Protein AF-A0A4Q2XZ38-F1 (afdb_monomer)

Foldseek 3Di:
DDDDDDDPVLVVVLVVVCVVPVHHSVVVVVVVVVVCPVVVVVVVVVVVCVVPPDDDDDPVRVCVVVVD

Mean predicted aligned error: 5.92 Å

Structure (mmCIF, N/CA/C/O backbone):
data_AF-A0A4Q2XZ38-F1
#
_entry.id   AF-A0A4Q2XZ38-F1
#
loop_
_atom_site.group_PDB
_atom_site.id
_atom_site.type_symbol
_atom_site.label_atom_id
_atom_site.label_alt_id
_atom_site.label_comp_id
_atom_site.label_asym_id
_atom_site.label_entity_id
_atom_site.label_seq_id
_atom_site.pdbx_PDB_ins_code
_atom_site.Cartn_x
_atom_site.Cartn_y
_atom_site.Cartn_z
_atom_site.occupancy
_atom_site.B_iso_or_equiv
_atom_site.auth_seq_id
_atom_site.auth_comp_id
_atom_site.auth_asym_id
_atom_site.auth_atom_id
_atom_site.pdbx_PDB_model_num
ATOM 1 N N . MET A 1 1 ? -4.767 14.173 9.134 1.00 71.69 1 MET A N 1
ATOM 2 C CA . MET A 1 1 ? -5.364 12.842 9.384 1.00 71.69 1 MET A CA 1
ATOM 3 C C . MET A 1 1 ? -6.336 12.579 8.245 1.00 71.69 1 MET A C 1
ATOM 5 O O . MET A 1 1 ? -7.175 13.436 8.001 1.00 71.69 1 MET A O 1
ATOM 9 N N . LEU A 1 2 ? -6.161 11.493 7.492 1.00 82.38 2 LEU A N 1
ATOM 10 C CA . LEU A 1 2 ? -7.006 11.170 6.339 1.00 82.38 2 LEU A CA 1
ATOM 11 C C . LEU A 1 2 ? -8.283 10.467 6.826 1.00 82.38 2 LEU A C 1
ATOM 13 O O . LEU A 1 2 ? -8.188 9.463 7.528 1.00 82.38 2 LEU A O 1
ATOM 17 N N . ALA A 1 3 ? -9.457 10.993 6.473 1.00 88.44 3 ALA A N 1
ATOM 18 C CA . ALA A 1 3 ? -10.744 10.379 6.789 1.00 88.44 3 ALA A CA 1
ATOM 19 C C . ALA A 1 3 ? -11.334 9.751 5.522 1.00 88.44 3 ALA A C 1
ATOM 21 O O . ALA A 1 3 ? -11.657 10.461 4.571 1.00 88.44 3 ALA A O 1
ATOM 22 N N . ILE A 1 4 ? -11.470 8.425 5.515 1.00 89.69 4 ILE A N 1
ATOM 23 C CA . ILE A 1 4 ? -12.040 7.667 4.397 1.00 89.69 4 ILE A CA 1
ATOM 24 C C . ILE A 1 4 ? -13.335 6.988 4.830 1.00 89.69 4 ILE A C 1
ATOM 26 O O . ILE A 1 4 ? -13.435 6.470 5.943 1.00 89.69 4 ILE A O 1
ATOM 30 N N . ARG A 1 5 ? -14.338 6.991 3.948 1.00 93.50 5 ARG A N 1
ATOM 31 C CA . ARG A 1 5 ? -15.554 6.198 4.143 1.00 93.50 5 ARG A CA 1
ATOM 32 C C . ARG A 1 5 ? -15.292 4.789 3.637 1.00 93.50 5 ARG A C 1
ATOM 34 O O . ARG A 1 5 ? -14.982 4.608 2.465 1.00 93.50 5 ARG A O 1
ATOM 41 N N . LEU A 1 6 ? -15.425 3.812 4.524 1.00 93.31 6 LEU A N 1
ATOM 42 C CA . LEU A 1 6 ? -15.322 2.398 4.187 1.00 93.31 6 LEU A CA 1
ATOM 43 C C . LEU A 1 6 ? -16.719 1.799 4.078 1.00 93.31 6 LEU A C 1
ATOM 45 O O . LEU A 1 6 ? -17.652 2.260 4.738 1.00 93.31 6 LEU A O 1
ATOM 49 N N . ASN A 1 7 ? -16.870 0.768 3.246 1.00 96.75 7 ASN A N 1
ATOM 50 C CA . ASN A 1 7 ? -18.105 -0.001 3.272 1.00 96.75 7 ASN A CA 1
ATOM 51 C C . ASN A 1 7 ? -18.205 -0.784 4.608 1.00 96.75 7 ASN A C 1
ATOM 53 O O . ASN A 1 7 ? -17.179 -1.075 5.239 1.00 96.75 7 ASN A O 1
ATOM 57 N N . PRO A 1 8 ? -19.420 -1.163 5.042 1.00 97.00 8 PRO A N 1
ATOM 58 C CA . PRO A 1 8 ? -19.604 -1.869 6.314 1.00 97.00 8 PRO A CA 1
ATOM 59 C C . PRO A 1 8 ? -18.855 -3.208 6.397 1.00 97.00 8 PRO A C 1
ATOM 61 O O . PRO A 1 8 ? -18.455 -3.644 7.475 1.00 97.00 8 PRO A O 1
ATOM 64 N N . GLU A 1 9 ? -18.649 -3.873 5.260 1.00 97.62 9 GLU A N 1
ATOM 65 C CA . GLU A 1 9 ? -17.967 -5.165 5.193 1.00 97.62 9 GLU A CA 1
ATOM 66 C C . GLU A 1 9 ? -16.467 -5.055 5.503 1.00 97.62 9 GLU A C 1
ATOM 68 O O . GLU A 1 9 ? -15.948 -5.812 6.326 1.00 97.62 9 GLU A O 1
ATOM 73 N N . ILE A 1 10 ? -15.770 -4.093 4.893 1.00 96.19 10 ILE A N 1
ATOM 74 C CA . ILE A 1 10 ? -14.350 -3.826 5.147 1.00 96.19 10 ILE A CA 1
ATOM 75 C C . ILE A 1 10 ? -14.165 -3.395 6.597 1.00 96.19 10 ILE A C 1
ATOM 77 O O . ILE A 1 10 ? -13.250 -3.879 7.264 1.00 96.19 10 ILE A O 1
ATOM 81 N N . GLU A 1 11 ? -15.049 -2.540 7.116 1.00 95.69 11 GLU A N 1
ATOM 82 C CA . GLU A 1 11 ? -14.964 -2.128 8.514 1.00 95.69 11 GLU A CA 1
ATOM 83 C C . GLU A 1 11 ? -15.088 -3.326 9.467 1.00 95.69 11 GLU A C 1
ATOM 85 O O . GLU A 1 11 ? -14.277 -3.468 10.386 1.00 95.69 11 GLU A O 1
ATOM 90 N N . LYS A 1 12 ? -16.029 -4.240 9.201 1.00 97.56 12 LYS A N 1
ATOM 91 C CA . LYS A 1 12 ? -16.188 -5.475 9.977 1.00 97.56 12 LYS A CA 1
ATOM 92 C C . LYS A 1 12 ? -14.944 -6.364 9.900 1.00 97.56 12 LYS A C 1
ATOM 94 O O . LYS A 1 12 ? -14.506 -6.887 10.925 1.00 97.56 12 LYS A O 1
ATOM 99 N N . ARG A 1 13 ? -14.335 -6.508 8.716 1.00 97.62 13 ARG A N 1
ATOM 100 C CA . ARG A 1 13 ? -13.084 -7.269 8.533 1.00 97.62 13 ARG A CA 1
ATOM 101 C C . ARG A 1 13 ? -11.931 -6.666 9.338 1.00 97.62 13 ARG A C 1
ATOM 103 O O . ARG A 1 13 ? -11.238 -7.403 10.041 1.00 97.62 13 ARG A O 1
ATOM 110 N N . LEU A 1 14 ? -11.757 -5.344 9.284 1.00 96.81 14 LEU A N 1
ATOM 111 C CA . LEU A 1 14 ? -10.740 -4.628 10.061 1.00 96.81 14 LEU A CA 1
ATOM 112 C C . LEU A 1 14 ? -10.977 -4.768 11.566 1.00 96.81 14 LEU A C 1
ATOM 114 O O . LEU A 1 14 ? -10.024 -4.943 12.322 1.00 96.81 14 LEU A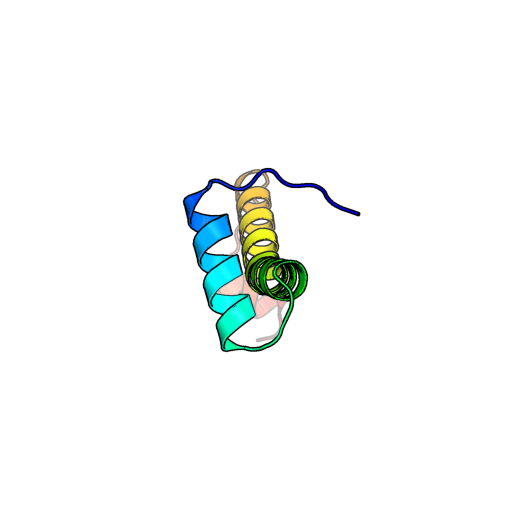 O 1
ATOM 118 N N . GLU A 1 15 ? -12.233 -4.734 12.013 1.00 97.31 15 GLU A N 1
ATOM 119 C CA . GLU A 1 15 ? -12.581 -4.938 13.418 1.00 97.31 15 GLU A CA 1
ATOM 120 C C . GLU A 1 15 ? -12.252 -6.357 13.900 1.00 97.31 15 GLU A C 1
ATOM 122 O O . GLU A 1 15 ? -11.655 -6.528 14.966 1.00 97.31 15 GLU A O 1
ATOM 127 N N . THR A 1 16 ? -12.599 -7.385 13.122 1.00 97.94 16 THR A N 1
ATOM 128 C CA . THR A 1 16 ? -12.247 -8.773 13.444 1.00 97.94 16 THR A CA 1
ATOM 129 C C . THR A 1 16 ? -10.734 -8.966 13.495 1.00 97.94 16 THR A C 1
ATOM 131 O O . THR A 1 16 ? -10.234 -9.608 14.420 1.00 97.94 16 THR A O 1
ATOM 134 N N . LEU A 1 17 ? -9.995 -8.400 12.539 1.00 97.50 17 LEU A N 1
ATOM 135 C CA . LEU A 1 17 ? -8.539 -8.497 12.506 1.00 97.50 17 LEU A CA 1
ATOM 136 C C . LEU A 1 17 ? -7.904 -7.791 13.711 1.00 97.50 17 LEU A C 1
ATOM 138 O O . LEU A 1 17 ? -7.084 -8.383 14.406 1.00 97.50 17 LEU A O 1
ATOM 142 N N . ALA A 1 18 ? -8.356 -6.575 14.020 1.00 97.88 18 ALA A N 1
ATOM 143 C CA . ALA A 1 18 ? -7.934 -5.814 15.192 1.00 97.88 18 ALA A CA 1
ATOM 144 C C . ALA A 1 18 ? -8.108 -6.612 16.498 1.00 97.88 18 ALA A C 1
ATOM 146 O O . ALA A 1 18 ? -7.159 -6.745 17.274 1.00 97.88 18 ALA A O 1
ATOM 147 N N . LYS A 1 19 ? -9.292 -7.213 16.700 1.00 97.88 19 LYS A N 1
ATOM 148 C CA . LYS A 1 19 ? -9.595 -8.063 17.867 1.00 97.88 19 LYS A CA 1
ATOM 149 C C . LYS A 1 19 ? -8.673 -9.280 17.958 1.00 97.88 19 LYS A C 1
ATOM 151 O O . LYS A 1 19 ? -8.238 -9.627 19.049 1.00 97.88 19 LYS A O 1
ATOM 156 N N . ARG A 1 20 ? -8.362 -9.917 16.826 1.00 98.00 20 ARG A N 1
ATOM 157 C CA . ARG A 1 20 ? -7.512 -11.118 16.777 1.00 98.00 20 ARG A CA 1
ATOM 158 C C . ARG A 1 20 ? -6.038 -10.824 17.038 1.00 98.00 20 ARG A C 1
ATOM 160 O O . ARG A 1 20 ? -5.361 -11.663 17.616 1.00 98.00 20 ARG A O 1
ATOM 167 N N . THR A 1 21 ? -5.534 -9.672 16.602 1.00 97.19 21 THR A N 1
ATOM 168 C CA . THR A 1 21 ? -4.100 -9.343 16.692 1.00 97.19 21 THR A CA 1
ATOM 169 C C . THR A 1 21 ? -3.754 -8.417 17.858 1.00 97.19 21 THR A C 1
ATOM 171 O O . THR A 1 21 ? -2.583 -8.093 18.039 1.00 97.19 21 THR A O 1
ATOM 174 N N . GLY A 1 22 ? -4.748 -7.896 18.587 1.00 97.62 22 GLY A N 1
ATOM 175 C CA . GLY A 1 22 ? -4.535 -6.896 19.640 1.00 97.62 22 GLY A CA 1
ATOM 176 C C . GLY A 1 22 ? -4.030 -5.542 19.118 1.00 97.62 22 GLY A C 1
ATOM 177 O O . GLY A 1 22 ? -3.3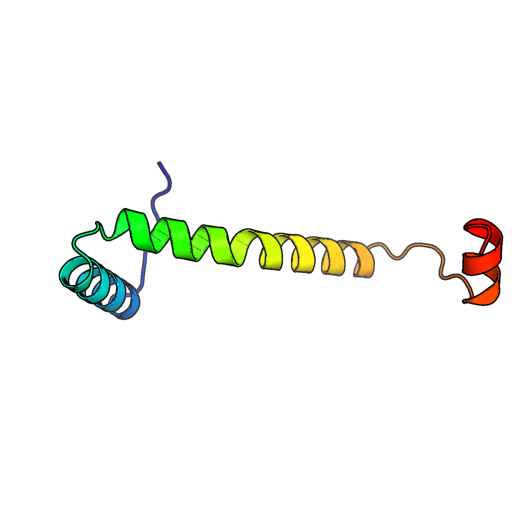67 -4.805 19.844 1.00 97.62 22 GLY A O 1
ATOM 178 N N . ARG A 1 23 ? -4.301 -5.211 17.848 1.00 97.38 23 ARG A N 1
ATOM 179 C CA . ARG A 1 23 ? -3.911 -3.934 17.213 1.00 97.38 23 ARG A CA 1
ATOM 180 C C . ARG A 1 23 ? -5.155 -3.128 16.846 1.00 97.38 23 ARG A C 1
ATOM 182 O O . ARG A 1 23 ? -6.257 -3.660 16.832 1.00 97.38 23 ARG A O 1
ATOM 189 N N . THR A 1 24 ? -5.002 -1.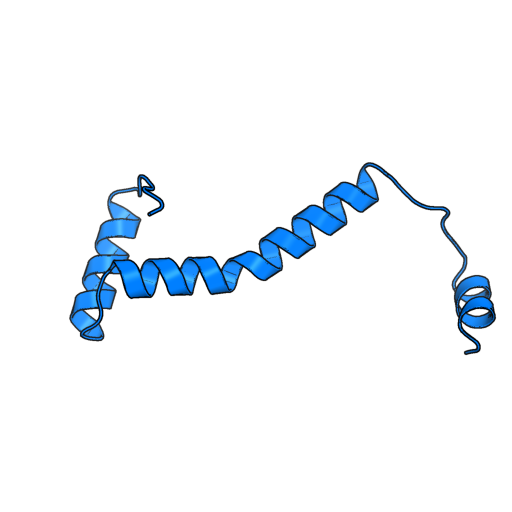838 16.555 1.00 97.12 24 THR A N 1
ATOM 190 C CA . THR A 1 24 ? -6.139 -0.970 16.204 1.00 97.12 24 THR A CA 1
ATOM 191 C C . THR A 1 24 ? -6.590 -1.171 14.755 1.00 97.12 24 THR A C 1
ATOM 193 O O . THR A 1 24 ? -5.802 -1.573 13.899 1.00 97.12 24 THR A O 1
ATOM 196 N N . LYS A 1 25 ? -7.848 -0.817 14.446 1.00 94.56 25 LYS A N 1
ATOM 197 C CA . LYS A 1 25 ? -8.352 -0.773 13.058 1.00 94.56 25 LYS A CA 1
ATOM 198 C C . LYS A 1 25 ? -7.470 0.117 12.171 1.00 94.56 25 LYS A C 1
ATOM 200 O O . LYS A 1 25 ? -7.129 -0.265 11.059 1.00 94.56 25 LYS A O 1
ATOM 205 N N . THR A 1 26 ? -7.055 1.271 12.698 1.00 94.50 26 THR A N 1
ATOM 206 C CA . THR A 1 26 ? -6.202 2.245 12.001 1.00 94.50 26 THR A CA 1
ATOM 207 C C . THR A 1 26 ? -4.826 1.687 11.656 1.00 94.50 26 THR A C 1
ATOM 209 O O . THR A 1 26 ? -4.297 2.028 10.605 1.00 94.50 26 THR A O 1
ATOM 212 N N . PHE A 1 27 ? -4.246 0.838 12.513 1.00 95.62 27 PHE A N 1
ATOM 213 C CA . PHE A 1 27 ? -2.978 0.173 12.214 1.00 95.62 27 PHE A CA 1
ATOM 214 C C . PHE A 1 27 ? -3.118 -0.680 10.951 1.00 95.62 27 PHE A C 1
ATOM 216 O O . PHE A 1 27 ? -2.437 -0.421 9.969 1.00 95.62 27 PHE A O 1
ATOM 223 N N . HIS A 1 28 ? -4.074 -1.609 10.940 1.00 95.69 28 HIS A N 1
ATOM 224 C CA . HIS A 1 28 ? -4.282 -2.516 9.806 1.00 95.69 28 HIS A CA 1
ATOM 225 C C . HIS A 1 28 ? -4.708 -1.795 8.530 1.00 95.69 28 HIS A C 1
ATOM 227 O O . HIS A 1 28 ? -4.253 -2.148 7.451 1.00 95.69 28 HIS A O 1
ATOM 233 N N . ALA A 1 29 ? -5.544 -0.759 8.645 1.00 94.88 29 ALA A N 1
ATOM 234 C CA . ALA A 1 29 ? -5.914 0.062 7.497 1.00 94.88 29 ALA A CA 1
ATOM 235 C C . ALA A 1 29 ? -4.697 0.778 6.893 1.00 94.88 29 ALA A C 1
ATOM 237 O O . ALA A 1 29 ? -4.593 0.875 5.677 1.00 94.88 29 ALA A O 1
ATOM 238 N N . ARG A 1 30 ? -3.770 1.266 7.727 1.00 94.25 30 ARG A N 1
ATOM 239 C CA . ARG A 1 30 ? -2.544 1.908 7.247 1.00 94.25 30 ARG A CA 1
ATOM 240 C C . ARG A 1 30 ? -1.607 0.907 6.582 1.00 94.25 30 ARG A C 1
ATOM 242 O O . ARG A 1 30 ? -1.121 1.216 5.504 1.00 94.25 30 ARG A O 1
ATOM 249 N N . GLU A 1 31 ? -1.372 -0.251 7.197 1.00 95.00 31 GLU A N 1
ATOM 250 C CA . GLU A 1 31 ? -0.514 -1.288 6.604 1.00 95.00 31 GLU A CA 1
ATOM 251 C C . GLU A 1 31 ? -1.057 -1.728 5.238 1.00 95.00 31 GLU A C 1
ATOM 253 O O . GLU A 1 31 ? -0.314 -1.736 4.267 1.00 95.00 31 GLU A O 1
ATOM 258 N N . ALA A 1 32 ? -2.370 -1.966 5.136 1.00 93.56 32 ALA A N 1
ATOM 259 C CA . ALA A 1 32 ? -3.011 -2.341 3.875 1.00 93.56 32 ALA A CA 1
ATOM 260 C C . ALA A 1 32 ? -2.919 -1.247 2.797 1.00 93.56 32 ALA A C 1
ATOM 262 O O . ALA A 1 32 ? -2.859 -1.553 1.613 1.00 93.56 32 ALA A O 1
ATOM 263 N N . ILE A 1 33 ? -2.933 0.033 3.189 1.00 93.81 33 ILE A N 1
ATOM 264 C CA . ILE A 1 33 ? -2.694 1.130 2.245 1.00 93.81 33 ILE A CA 1
ATOM 265 C C . ILE A 1 33 ? -1.237 1.100 1.791 1.00 93.81 33 ILE A C 1
ATOM 267 O O . ILE A 1 33 ? -1.005 1.118 0.591 1.00 93.81 33 ILE A O 1
ATOM 271 N N . LEU A 1 34 ? -0.281 1.043 2.727 1.00 93.62 34 LEU A N 1
ATOM 272 C CA . LEU A 1 34 ? 1.154 1.064 2.426 1.00 93.62 34 LEU A CA 1
ATOM 273 C C . LEU A 1 34 ? 1.557 -0.066 1.477 1.00 93.62 34 LEU A C 1
ATOM 275 O O . LEU A 1 34 ? 2.251 0.200 0.505 1.00 93.62 34 LEU A O 1
ATOM 279 N N . GLU A 1 35 ? 1.054 -1.278 1.712 1.00 92.31 35 GLU A N 1
ATOM 280 C CA . GLU A 1 35 ? 1.291 -2.448 0.857 1.00 92.31 35 GLU A CA 1
ATOM 281 C C . GLU A 1 35 ? 0.808 -2.249 -0.592 1.00 92.31 35 GLU A C 1
ATOM 283 O O . GLU A 1 35 ? 1.290 -2.918 -1.495 1.00 92.31 35 GLU A O 1
ATOM 288 N N . HIS A 1 36 ? -0.124 -1.324 -0.840 1.00 93.44 36 HIS A N 1
ATOM 289 C CA . HIS A 1 36 ? -0.664 -1.052 -2.176 1.00 93.44 36 HIS A CA 1
ATOM 290 C C . HIS A 1 36 ? -0.207 0.275 -2.784 1.00 93.44 36 HIS A C 1
ATOM 292 O O . HIS A 1 36 ? -0.531 0.542 -3.940 1.00 93.44 36 HIS A O 1
ATOM 298 N N . VAL A 1 37 ? 0.503 1.134 -2.044 1.00 95.19 37 VAL A N 1
ATOM 299 C CA . VAL A 1 37 ? 0.954 2.420 -2.601 1.00 95.19 37 VAL A CA 1
ATOM 300 C C . VAL A 1 37 ? 1.943 2.192 -3.740 1.00 95.19 37 VAL A C 1
ATOM 302 O O . VAL A 1 37 ? 1.763 2.800 -4.790 1.00 95.19 37 VAL A O 1
ATOM 305 N N . GLU A 1 38 ? 2.916 1.296 -3.565 1.00 90.81 38 GLU A N 1
ATOM 306 C CA . GLU A 1 38 ? 3.940 1.019 -4.587 1.00 90.81 38 GLU A CA 1
ATOM 307 C C . GLU A 1 38 ? 3.301 0.555 -5.907 1.00 90.81 38 GLU A C 1
ATOM 309 O O . GLU A 1 38 ? 3.545 1.145 -6.958 1.00 90.81 38 GLU A O 1
ATOM 314 N N . ASP A 1 39 ? 2.374 -0.407 -5.847 1.00 94.00 39 ASP A N 1
ATOM 315 C CA . ASP A 1 39 ? 1.646 -0.887 -7.028 1.00 94.00 39 ASP A CA 1
ATOM 316 C C . ASP A 1 39 ? 0.861 0.237 -7.730 1.00 94.00 39 ASP A C 1
ATOM 318 O O . ASP A 1 39 ? 0.801 0.312 -8.961 1.00 94.00 39 ASP A O 1
ATOM 322 N N . LEU A 1 40 ? 0.228 1.128 -6.957 1.00 95.81 40 LEU A N 1
ATOM 323 C CA . LEU A 1 40 ? -0.524 2.257 -7.507 1.00 95.81 40 LEU A CA 1
ATOM 324 C C . LEU A 1 40 ? 0.395 3.278 -8.185 1.00 95.81 40 LEU A C 1
ATOM 326 O O . LEU A 1 40 ? 0.023 3.831 -9.225 1.00 9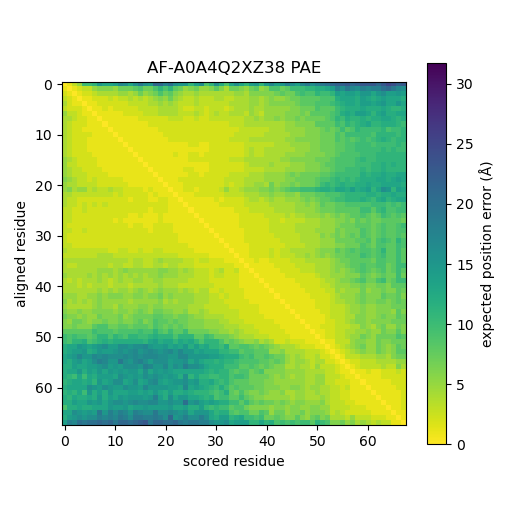5.81 40 LEU A O 1
ATOM 330 N N . GLU A 1 41 ? 1.571 3.529 -7.613 1.00 94.69 41 GLU A N 1
ATOM 331 C CA . GLU A 1 41 ? 2.587 4.409 -8.190 1.00 94.69 41 GLU A CA 1
ATOM 332 C C . GLU A 1 41 ? 3.108 3.840 -9.515 1.00 94.69 41 GLU A C 1
ATOM 334 O O . GLU A 1 41 ? 3.109 4.554 -10.525 1.00 94.69 41 GLU A O 1
ATOM 339 N N . ASP A 1 42 ? 3.417 2.543 -9.557 1.00 94.56 42 ASP A N 1
ATOM 340 C CA . ASP A 1 42 ? 3.874 1.841 -10.760 1.00 94.56 42 ASP A CA 1
ATOM 341 C C . ASP A 1 42 ? 2.826 1.862 -11.878 1.00 94.56 42 ASP A C 1
ATOM 343 O O . ASP A 1 42 ? 3.123 2.211 -13.028 1.00 94.56 42 ASP A O 1
ATOM 347 N N . ILE A 1 43 ? 1.566 1.553 -11.551 1.00 95.94 43 ILE A N 1
ATOM 348 C CA . ILE A 1 43 ? 0.455 1.625 -12.510 1.00 95.94 43 ILE A CA 1
ATOM 349 C C . ILE A 1 43 ? 0.313 3.050 -13.044 1.00 95.94 43 ILE A C 1
ATOM 351 O O . ILE A 1 43 ? 0.138 3.252 -14.251 1.00 95.94 43 ILE A O 1
ATOM 355 N N . HIS A 1 44 ? 0.393 4.053 -12.169 1.00 95.56 44 HIS A N 1
ATOM 356 C CA . HIS A 1 44 ? 0.268 5.441 -12.583 1.00 95.56 44 HIS A CA 1
ATOM 357 C C . HIS A 1 44 ? 1.408 5.849 -13.524 1.00 95.56 44 HIS A C 1
ATOM 359 O O . HIS A 1 44 ? 1.151 6.452 -14.571 1.00 95.56 44 HIS A O 1
ATOM 365 N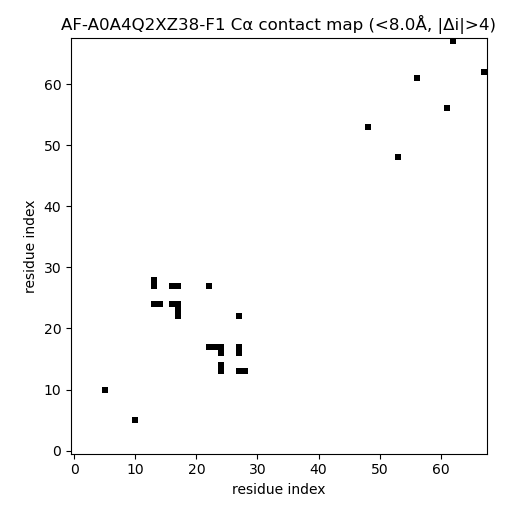 N . MET A 1 45 ? 2.648 5.463 -13.214 1.00 95.44 45 MET A N 1
AT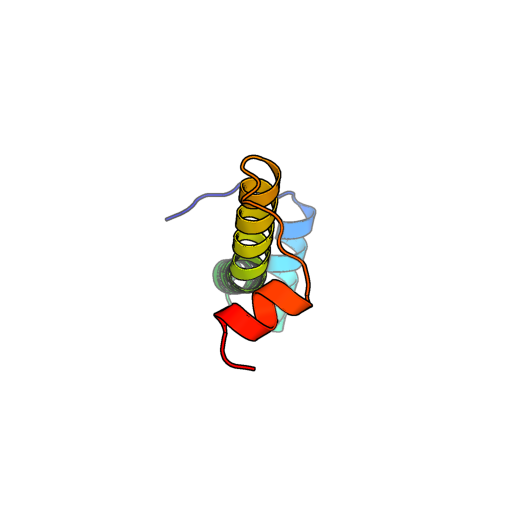OM 366 C CA . MET A 1 45 ? 3.806 5.683 -14.082 1.00 95.44 45 MET A CA 1
ATOM 367 C C . MET A 1 45 ? 3.639 5.000 -15.444 1.00 95.44 45 MET A C 1
ATOM 369 O O . MET A 1 45 ? 3.895 5.620 -16.482 1.00 95.44 45 MET A O 1
ATOM 373 N N . ALA A 1 46 ? 3.161 3.754 -15.471 1.00 94.38 46 ALA A N 1
ATOM 374 C CA . ALA A 1 46 ? 2.911 3.019 -16.708 1.00 94.38 46 ALA A CA 1
ATOM 375 C C . ALA A 1 46 ? 1.848 3.708 -17.580 1.00 94.38 46 ALA A C 1
ATOM 377 O O . ALA A 1 46 ? 2.061 3.918 -18.778 1.00 94.38 46 ALA A O 1
ATOM 378 N N . ILE A 1 47 ? 0.732 4.138 -16.981 1.00 95.44 47 ILE A N 1
ATOM 379 C CA . ILE A 1 47 ? -0.328 4.877 -17.681 1.00 95.44 47 ILE A CA 1
ATOM 380 C C . ILE A 1 47 ? 0.210 6.197 -18.241 1.00 95.44 47 ILE A C 1
ATOM 382 O O . ILE A 1 47 ? -0.049 6.519 -19.402 1.00 95.44 47 ILE A O 1
ATOM 386 N N . GLN A 1 48 ? 0.991 6.949 -17.459 1.00 94.25 48 GLN A N 1
ATOM 387 C CA . GLN A 1 48 ? 1.618 8.182 -17.939 1.00 94.25 48 GLN A CA 1
ATOM 388 C C . GLN A 1 48 ? 2.525 7.922 -19.149 1.00 94.25 48 GLN A C 1
ATOM 390 O O . GLN A 1 48 ? 2.499 8.688 -20.116 1.00 94.25 48 GLN A O 1
ATOM 395 N N . ARG A 1 49 ? 3.289 6.823 -19.135 1.00 91.81 49 ARG A N 1
ATOM 396 C CA . ARG A 1 49 ? 4.155 6.411 -20.250 1.00 91.81 49 ARG A CA 1
ATOM 397 C C . ARG A 1 49 ? 3.357 6.077 -21.512 1.00 91.81 49 ARG A C 1
ATOM 399 O O . ARG A 1 49 ? 3.794 6.422 -22.604 1.00 91.81 49 ARG A O 1
ATOM 406 N N . LEU A 1 50 ? 2.194 5.442 -21.365 1.00 92.06 50 LEU A N 1
ATOM 407 C CA . LEU A 1 50 ? 1.291 5.142 -22.481 1.00 92.06 50 LEU A CA 1
ATOM 408 C C . LEU A 1 50 ? 0.659 6.409 -23.065 1.00 92.06 50 LEU A C 1
ATOM 410 O O . LEU A 1 50 ? 0.535 6.528 -24.281 1.00 92.06 50 LEU A O 1
ATOM 414 N N . GLN A 1 51 ? 0.282 7.366 -22.215 1.00 93.94 51 GLN A N 1
ATOM 415 C CA . GLN A 1 51 ? -0.275 8.649 -22.657 1.00 93.94 51 GLN A CA 1
ATOM 416 C C . GLN A 1 51 ? 0.775 9.547 -23.323 1.00 93.94 51 GLN A C 1
ATOM 418 O O . GLN A 1 51 ? 0.440 10.357 -24.187 1.00 93.94 51 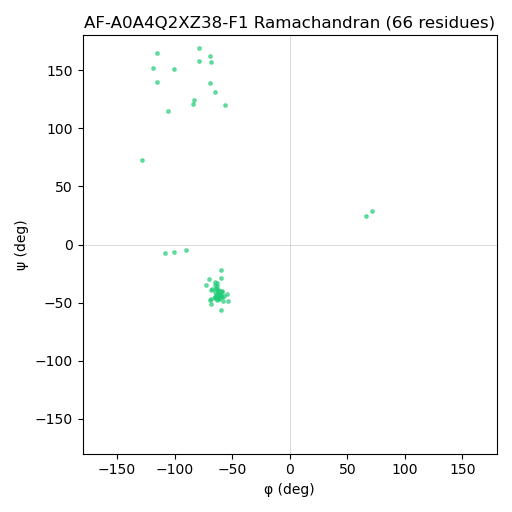GLN A O 1
ATOM 423 N N . ARG A 1 52 ? 2.044 9.427 -22.916 1.00 92.56 52 ARG A N 1
ATOM 424 C CA . ARG A 1 52 ? 3.176 10.198 -23.445 1.00 92.56 52 ARG A CA 1
ATOM 425 C C . ARG A 1 52 ? 4.307 9.255 -23.865 1.00 92.56 52 ARG A C 1
ATOM 427 O O . ARG A 1 52 ? 5.333 9.183 -23.178 1.00 92.56 52 ARG A O 1
ATOM 434 N N . PRO A 1 53 ? 4.128 8.524 -24.978 1.00 86.25 53 PRO A N 1
ATOM 435 C CA . PRO A 1 53 ? 5.109 7.550 -25.421 1.00 86.25 53 PRO A CA 1
ATOM 436 C C . PRO A 1 53 ? 6.413 8.250 -25.810 1.00 86.25 53 PRO A C 1
ATOM 438 O O . PRO A 1 53 ? 6.425 9.229 -26.557 1.00 86.25 53 PRO A O 1
ATOM 441 N N . ALA A 1 54 ? 7.528 7.738 -25.293 1.00 85.50 54 ALA A N 1
ATOM 442 C CA . ALA A 1 54 ? 8.851 8.118 -25.768 1.00 85.50 54 ALA A CA 1
ATOM 443 C C . ALA A 1 54 ? 9.182 7.379 -27.072 1.00 85.50 54 ALA A C 1
ATOM 445 O O . ALA A 1 54 ? 8.506 6.425 -27.457 1.00 85.50 54 ALA A O 1
ATOM 446 N N . ARG A 1 55 ? 10.261 7.799 -27.737 1.00 87.69 55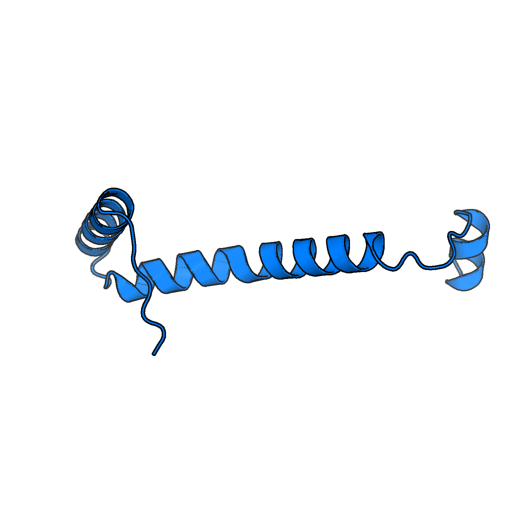 ARG A N 1
ATOM 447 C CA . ARG A 1 55 ? 10.779 7.114 -28.922 1.00 87.69 55 ARG A CA 1
ATOM 448 C C . ARG A 1 55 ? 11.076 5.647 -28.595 1.00 87.69 55 ARG A C 1
ATOM 450 O O . ARG A 1 55 ? 11.908 5.363 -27.737 1.00 87.69 55 ARG A O 1
ATOM 457 N N . THR A 1 56 ? 10.421 4.733 -29.302 1.00 88.62 56 THR A N 1
ATOM 458 C CA . THR A 1 56 ? 10.729 3.303 -29.243 1.00 88.62 56 THR A CA 1
ATOM 459 C C . THR A 1 56 ? 12.090 3.047 -29.893 1.00 88.62 56 THR A C 1
ATOM 461 O O . THR A 1 56 ? 12.422 3.647 -30.918 1.00 88.62 56 THR A O 1
ATOM 464 N N . ARG A 1 57 ? 12.889 2.174 -29.281 1.00 88.81 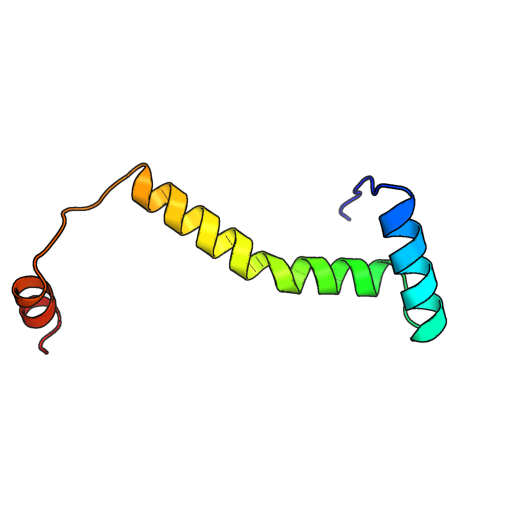57 ARG A N 1
ATOM 465 C CA . ARG A 1 57 ? 14.206 1.746 -29.766 1.00 88.81 57 ARG A CA 1
ATOM 466 C C . ARG A 1 57 ? 14.187 0.243 -30.013 1.00 88.81 57 ARG A C 1
ATOM 468 O O . ARG A 1 57 ? 13.418 -0.465 -29.362 1.00 88.81 57 ARG A O 1
ATOM 475 N N . SER A 1 58 ? 15.015 -0.226 -30.942 1.00 94.38 58 SER A N 1
ATOM 476 C CA . SER A 1 58 ? 15.267 -1.661 -31.081 1.00 94.38 58 SER A CA 1
ATOM 477 C C . SER A 1 58 ? 16.061 -2.182 -29.877 1.00 94.38 58 SER A C 1
ATOM 479 O O . SER A 1 58 ? 16.659 -1.405 -29.124 1.00 94.38 58 SER A O 1
ATOM 481 N N . ALA A 1 59 ? 16.059 -3.501 -29.678 1.00 92.88 59 ALA A N 1
ATOM 482 C CA . ALA A 1 59 ? 16.850 -4.117 -28.618 1.00 92.88 59 ALA A CA 1
ATOM 483 C C . ALA A 1 59 ? 18.356 -3.927 -28.868 1.00 92.88 59 ALA A C 1
ATOM 485 O O . ALA A 1 59 ? 19.110 -3.732 -27.916 1.00 92.88 59 ALA A O 1
ATOM 486 N N . GLU A 1 60 ? 18.785 -3.949 -30.133 1.00 95.00 60 GLU A N 1
ATOM 487 C CA . GLU A 1 60 ? 20.161 -3.670 -30.544 1.00 95.00 60 GLU A CA 1
ATOM 488 C C . GLU A 1 60 ? 20.574 -2.228 -30.213 1.00 95.00 60 GLU A C 1
ATOM 490 O O . GLU A 1 60 ? 21.614 -2.027 -29.586 1.00 95.00 60 GLU A O 1
ATOM 495 N N . ASP A 1 61 ? 19.739 -1.236 -30.554 1.00 93.94 61 ASP A N 1
ATOM 496 C CA . ASP A 1 61 ? 20.016 0.179 -30.259 1.00 93.94 61 ASP A CA 1
ATOM 497 C C . ASP A 1 61 ? 20.141 0.419 -28.749 1.00 93.94 61 ASP A C 1
ATOM 499 O O . ASP A 1 61 ? 21.047 1.116 -28.296 1.00 93.94 61 ASP A O 1
ATOM 503 N N . ALA A 1 62 ? 19.243 -0.179 -27.958 1.00 92.94 62 ALA A N 1
ATOM 504 C CA . ALA A 1 62 ? 19.243 -0.029 -26.507 1.00 92.94 62 ALA A CA 1
ATOM 505 C C . ALA A 1 62 ? 20.498 -0.637 -25.860 1.00 92.94 62 ALA A C 1
ATOM 507 O O . ALA A 1 62 ? 21.067 -0.036 -24.952 1.00 92.94 62 ALA A O 1
ATOM 508 N N . LYS A 1 63 ? 20.957 -1.806 -26.331 1.00 94.12 63 LYS A N 1
ATOM 509 C CA . LYS A 1 63 ? 22.199 -2.431 -25.841 1.00 94.12 63 LYS A CA 1
ATOM 510 C C . LYS A 1 63 ? 23.415 -1.562 -26.133 1.00 94.12 63 LYS A C 1
ATOM 512 O O . LYS A 1 63 ? 24.204 -1.297 -25.231 1.00 94.12 63 LYS A O 1
ATOM 517 N N . HIS A 1 64 ? 23.502 -1.042 -27.356 1.00 94.69 64 HIS A N 1
ATOM 518 C CA . HIS A 1 64 ? 24.582 -0.148 -27.750 1.00 94.69 64 HIS A CA 1
ATOM 519 C C . HIS A 1 64 ? 24.590 1.155 -26.924 1.00 94.69 64 HIS A C 1
ATOM 521 O O . HIS A 1 64 ? 25.652 1.591 -26.488 1.00 94.69 64 HIS A O 1
ATOM 527 N N . GLU A 1 65 ? 23.425 1.766 -26.662 1.00 91.69 65 GLU A N 1
ATOM 528 C CA . GLU A 1 65 ? 23.310 2.966 -25.807 1.00 91.69 65 GLU A CA 1
ATOM 529 C C . GLU A 1 65 ? 23.694 2.695 -24.335 1.00 91.69 65 GLU A C 1
ATOM 531 O O . GLU A 1 65 ? 24.227 3.585 -23.673 1.00 91.69 65 GLU A O 1
ATOM 536 N N . LEU A 1 66 ? 23.452 1.480 -23.825 1.00 93.75 66 LEU A N 1
ATOM 537 C CA . LEU A 1 66 ? 23.765 1.078 -22.445 1.00 93.75 66 LEU A CA 1
ATOM 538 C C . LEU A 1 66 ? 25.171 0.471 -22.269 1.00 93.75 66 LEU A C 1
ATOM 540 O O . LEU A 1 66 ? 25.563 0.189 -21.137 1.00 93.75 66 LEU A O 1
ATOM 544 N N . GLY A 1 67 ? 25.928 0.278 -23.354 1.00 93.06 67 GLY A N 1
ATOM 545 C CA . GLY A 1 67 ? 27.268 -0.320 -23.320 1.00 93.06 67 GLY A CA 1
ATOM 546 C C . GLY A 1 67 ? 27.283 -1.823 -23.011 1.00 93.06 67 GLY A C 1
ATOM 547 O O . GLY A 1 67 ? 28.244 -2.300 -22.406 1.00 93.06 67 GLY A O 1
ATOM 548 N N . LEU A 1 68 ? 26.216 -2.539 -23.386 1.00 90.31 68 LEU A N 1
ATOM 549 C CA . LEU A 1 68 ? 26.027 -3.985 -23.193 1.00 90.31 68 LEU A CA 1
ATOM 550 C C . LEU A 1 68 ? 26.298 -4.797 -24.465 1.00 90.31 68 LEU A C 1
ATOM 552 O O . LEU A 1 68 ? 26.020 -4.283 -25.572 1.00 90.31 68 LEU A O 1
#

Radius of gyration: 20.87 Å; Cα contacts (8 Å, |Δi|>4): 15; chains: 1; bounding box: 47×24×51 Å

Solvent-accessible surface area (backbone atoms only — not comparable to full-atom values): 4192 Å² total; per-residue (Å²): 136,89,87,79,91,72,57,73,67,59,50,51,50,38,48,54,50,16,69,74,69,78,47,54,48,67,55,57,54,48,52,61,46,57,74,43,45,62,59,51,51,51,52,49,52,52,52,50,41,68,78,56,68,71,89,85,72,55,73,69,58,50,29,61,76,70,75,99

pLDDT: mean 93.7, std 4.16, range [71.69, 98.0]

Secondary structure (DSSP, 8-state):
----PPPHHHHHHHHHHHHHHT--HHHHHHHHHHHHHHHHHHHHHHHHHHHSPPPP--HHHHHHHHT-

Sequence (68 aa):
MLAIRLNPEIEKRLETLAKRTGRTKTFHAREAILEHVEDLEDIHMAIQRLQRPARTRSAEDAKHELGL